Protein AF-A0A8C0F1R7-F1 (afdb_monomer_lite)

Foldseek 3Di:
DPDDPPVLPLQAQEEAQECPEDPVLEDPPADCSPLNHQYYEYANYSHPDDVPHYPRPNHNDYHYHDD

Structure (mmCIF, N/CA/C/O backbone):
data_AF-A0A8C0F1R7-F1
#
_entry.id   AF-A0A8C0F1R7-F1
#
loop_
_atom_site.group_PDB
_atom_site.id
_atom_site.type_symbol
_atom_site.label_atom_id
_atom_site.label_alt_id
_atom_site.label_comp_id
_atom_site.label_asym_id
_atom_site.label_entity_id
_atom_site.label_seq_id
_atom_site.pdbx_PDB_ins_code
_atom_site.Cartn_x
_atom_site.Cartn_y
_atom_site.Cartn_z
_atom_site.occupancy
_atom_site.B_iso_or_equiv
_atom_site.auth_seq_id
_atom_site.auth_comp_id
_atom_site.auth_asym_id
_atom_site.auth_atom_id
_atom_site.pdbx_PDB_model_num
ATOM 1 N N . VAL A 1 1 ? -28.031 24.671 -3.619 1.00 40.62 1 VAL A N 1
ATOM 2 C CA . VAL A 1 1 ? -27.420 23.876 -2.530 1.00 40.62 1 VAL A CA 1
ATOM 3 C C . VAL A 1 1 ? -26.655 22.721 -3.163 1.00 40.62 1 VAL A C 1
ATOM 5 O O . VAL A 1 1 ? -27.200 21.638 -3.318 1.00 40.62 1 VAL A O 1
ATOM 8 N N . PHE A 1 2 ? -25.434 22.966 -3.652 1.00 36.44 2 PHE A N 1
ATOM 9 C CA . PHE A 1 2 ? -24.557 21.864 -4.059 1.00 36.44 2 PHE A CA 1
ATOM 10 C C . PHE A 1 2 ? -23.984 21.287 -2.771 1.00 36.44 2 PHE A C 1
ATOM 12 O O . PHE A 1 2 ? -23.107 21.886 -2.158 1.00 36.44 2 PHE A O 1
ATOM 19 N N . GLY A 1 3 ? -24.618 20.204 -2.320 1.00 37.75 3 GLY A N 1
ATOM 20 C CA . GLY A 1 3 ? -24.308 19.516 -1.077 1.00 37.75 3 GLY A CA 1
ATOM 21 C C . GLY A 1 3 ? -22.823 19.211 -0.959 1.00 37.75 3 GLY A C 1
ATOM 22 O O . GLY A 1 3 ? -22.150 18.912 -1.946 1.00 37.75 3 GLY A O 1
ATOM 23 N N . GLU A 1 4 ? -22.342 19.327 0.270 1.00 42.19 4 GLU A N 1
ATOM 24 C CA . GLU A 1 4 ? -20.980 19.071 0.703 1.00 42.19 4 GLU A CA 1
ATOM 25 C C . GLU A 1 4 ? -20.469 17.717 0.187 1.00 42.19 4 GLU A C 1
ATOM 27 O O . GLU A 1 4 ? -20.593 16.687 0.847 1.00 42.19 4 GLU A O 1
ATOM 32 N N . ARG A 1 5 ? -19.835 17.689 -0.988 1.00 44.09 5 ARG A N 1
ATOM 33 C CA . ARG A 1 5 ? -19.005 16.549 -1.384 1.00 44.09 5 ARG A CA 1
ATOM 34 C C . ARG A 1 5 ? -17.668 16.697 -0.675 1.00 44.09 5 ARG A C 1
ATOM 36 O O . ARG A 1 5 ? -16.652 16.987 -1.294 1.00 44.09 5 ARG A O 1
ATOM 43 N N . ARG A 1 6 ? -17.678 16.528 0.652 1.00 45.84 6 ARG A N 1
ATOM 44 C CA . ARG A 1 6 ? -16.473 16.143 1.389 1.00 45.84 6 ARG A CA 1
ATOM 45 C C . ARG A 1 6 ? -16.030 14.841 0.738 1.00 45.84 6 ARG A C 1
ATOM 47 O O . ARG A 1 6 ? -16.684 13.817 0.932 1.00 45.84 6 ARG A O 1
ATOM 54 N N . SER A 1 7 ? -15.012 14.913 -0.112 1.00 46.59 7 SER A N 1
ATOM 55 C CA . SER A 1 7 ? -14.378 13.774 -0.766 1.00 46.59 7 SER A CA 1
ATOM 56 C C . SER A 1 7 ? -13.791 12.875 0.317 1.00 46.59 7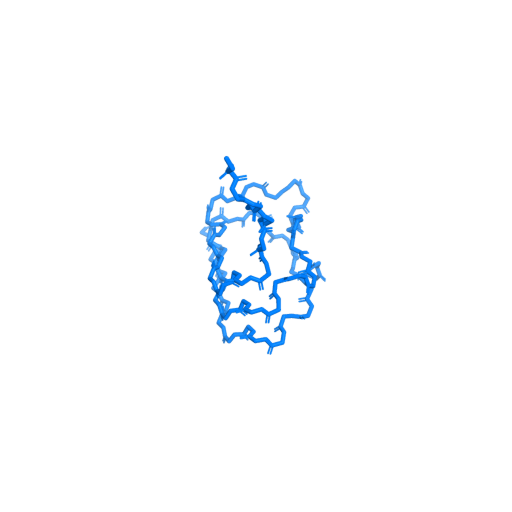 SER A C 1
ATOM 58 O O . SER A 1 7 ? -12.624 12.979 0.681 1.00 46.59 7 SER A O 1
ATOM 60 N N . HIS A 1 8 ? -14.641 12.036 0.898 1.00 46.34 8 HIS A N 1
ATOM 61 C CA . HIS A 1 8 ? -14.279 10.991 1.831 1.00 46.34 8 HIS A CA 1
ATOM 62 C C . HIS A 1 8 ? -13.564 9.903 1.023 1.00 46.34 8 HIS A C 1
ATOM 64 O O . HIS A 1 8 ? -14.130 8.859 0.722 1.00 46.34 8 HIS A O 1
ATOM 70 N N . LEU A 1 9 ? -12.298 10.148 0.669 1.00 52.31 9 LEU A N 1
ATOM 71 C CA . LEU A 1 9 ? -11.377 9.126 0.146 1.00 52.31 9 LEU A CA 1
ATOM 72 C C . LEU A 1 9 ? -11.130 7.995 1.171 1.00 52.31 9 LEU A C 1
ATOM 74 O O . LEU A 1 9 ? -10.418 7.043 0.884 1.00 52.31 9 LEU A O 1
ATOM 78 N N . VAL A 1 10 ? -11.730 8.081 2.362 1.00 54.38 10 VAL A N 1
ATOM 79 C CA . VAL A 1 10 ? -11.629 7.109 3.459 1.00 54.38 10 VAL A CA 1
ATOM 80 C C . VAL A 1 10 ? -12.250 5.738 3.161 1.00 54.38 10 VAL A C 1
ATOM 82 O O . VAL A 1 10 ? -12.003 4.810 3.922 1.00 54.38 10 VAL A O 1
ATOM 85 N N . ASN A 1 11 ? -12.977 5.567 2.049 1.00 66.94 11 ASN A N 1
ATOM 86 C CA . ASN A 1 11 ? -13.618 4.293 1.689 1.00 66.94 11 ASN A CA 1
ATOM 87 C C . ASN A 1 11 ? -13.025 3.659 0.417 1.00 66.94 11 ASN A C 1
ATOM 89 O O . ASN A 1 11 ? -13.745 3.031 -0.357 1.00 66.94 11 ASN A O 1
ATOM 93 N N . VAL A 1 12 ? -11.737 3.863 0.140 1.00 73.44 12 VAL A N 1
ATOM 94 C CA . VAL A 1 12 ? -11.079 3.177 -0.981 1.00 73.44 12 VAL A CA 1
ATOM 95 C C . VAL A 1 12 ? -10.774 1.740 -0.559 1.00 73.44 12 VAL A C 1
ATOM 97 O O . VAL A 1 12 ? -9.912 1.521 0.289 1.00 73.44 12 VAL A O 1
ATOM 100 N N . THR A 1 13 ? -11.483 0.776 -1.147 1.00 82.50 13 THR A N 1
ATOM 101 C CA . THR A 1 13 ? -11.314 -0.666 -0.892 1.00 82.50 13 THR A CA 1
ATOM 102 C C . THR A 1 13 ? -10.356 -1.341 -1.866 1.00 82.50 13 THR A C 1
ATOM 104 O O . THR A 1 13 ? -9.737 -2.351 -1.540 1.00 82.50 13 THR A O 1
ATOM 107 N N . GLU A 1 14 ? -10.185 -0.772 -3.056 1.00 86.38 14 GLU A N 1
ATOM 108 C CA . GLU A 1 14 ? -9.340 -1.325 -4.110 1.00 86.38 14 GLU A CA 1
ATOM 109 C C . GLU A 1 14 ? -8.498 -0.214 -4.736 1.00 86.38 14 GLU A C 1
ATOM 111 O O . GLU A 1 14 ? -9.018 0.831 -5.130 1.00 86.38 14 GLU A O 1
ATOM 116 N N . LEU A 1 15 ? -7.187 -0.438 -4.830 1.00 84.50 15 LEU A N 1
ATOM 117 C CA . LEU A 1 15 ? -6.240 0.512 -5.402 1.00 84.50 15 LEU A CA 1
ATOM 118 C C . LEU A 1 15 ? -5.377 -0.198 -6.441 1.00 84.50 15 LEU A C 1
ATOM 120 O O . LEU A 1 15 ? -4.714 -1.197 -6.158 1.00 84.50 15 LEU A O 1
ATOM 124 N N . VAL A 1 16 ? -5.386 0.332 -7.660 1.00 85.00 16 VAL A N 1
ATOM 125 C CA . VAL A 1 16 ? -4.606 -0.187 -8.786 1.00 85.00 16 VAL A CA 1
ATOM 126 C C . VAL A 1 16 ? -3.637 0.899 -9.229 1.00 85.00 16 VAL A C 1
ATOM 128 O O . VAL A 1 16 ? -4.052 1.969 -9.663 1.00 85.00 16 VAL A O 1
ATOM 131 N N . LEU A 1 17 ? -2.346 0.616 -9.099 1.00 79.50 17 LEU A N 1
ATOM 132 C CA . LEU A 1 17 ? -1.231 1.510 -9.415 1.00 79.50 17 LEU A CA 1
ATOM 133 C C . LEU A 1 17 ? -0.375 0.936 -10.548 1.00 79.50 17 LEU A C 1
ATOM 135 O O . LEU A 1 17 ? 0.838 1.130 -10.587 1.00 79.50 17 LEU A O 1
ATOM 139 N N . ASP A 1 18 ? -0.988 0.184 -11.457 1.00 84.06 18 ASP A N 1
ATOM 140 C CA . ASP A 1 18 ? -0.266 -0.446 -12.555 1.00 84.06 18 ASP A CA 1
ATOM 141 C C . ASP A 1 18 ? 0.334 0.630 -13.491 1.00 84.06 18 ASP A C 1
ATOM 143 O O . ASP A 1 18 ? -0.322 1.621 -13.812 1.00 84.06 18 ASP A O 1
ATOM 147 N N . ASN A 1 19 ? 1.576 0.439 -13.948 1.00 79.88 19 ASN A N 1
ATOM 148 C CA . ASN A 1 19 ? 2.355 1.396 -14.756 1.00 79.88 19 ASN A CA 1
ATOM 149 C C . ASN A 1 19 ? 2.640 2.745 -14.068 1.00 79.88 19 ASN A C 1
ATOM 151 O O . ASN A 1 19 ? 2.959 3.735 -14.733 1.00 79.88 19 ASN A O 1
ATOM 155 N N . CYS A 1 20 ? 2.512 2.818 -12.743 1.00 72.69 20 CYS A N 1
ATOM 156 C CA . CYS A 1 20 ? 2.836 4.028 -12.003 1.00 72.69 20 CYS A CA 1
ATOM 157 C C . CYS A 1 20 ? 4.361 4.229 -11.928 1.00 72.69 20 CYS A C 1
ATOM 159 O O . CYS A 1 20 ? 5.109 3.325 -11.549 1.00 72.69 20 CYS A O 1
ATOM 161 N N . ARG A 1 21 ? 4.829 5.435 -12.277 1.00 68.50 21 ARG A N 1
ATOM 162 C CA . ARG A 1 21 ? 6.238 5.820 -12.124 1.00 68.50 21 ARG A CA 1
ATOM 163 C C . ARG A 1 21 ? 6.487 6.338 -10.713 1.00 68.50 21 ARG A C 1
ATOM 165 O O . ARG A 1 21 ? 6.163 7.478 -10.394 1.00 68.50 21 ARG A O 1
ATOM 172 N N . SER A 1 22 ? 7.089 5.490 -9.892 1.00 70.62 22 SER A N 1
ATOM 173 C CA . SER A 1 22 ? 7.630 5.854 -8.585 1.00 70.62 22 SER A CA 1
ATOM 174 C C . SER A 1 22 ? 8.960 6.589 -8.750 1.00 70.62 22 SER 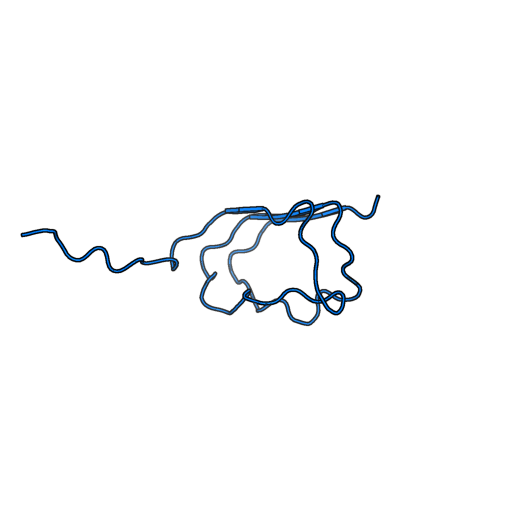A C 1
ATOM 176 O O . SER A 1 22 ? 9.913 6.001 -9.246 1.00 70.62 22 SER A O 1
ATOM 178 N N . SER A 1 23 ? 9.052 7.848 -8.306 1.00 69.12 23 SER A N 1
ATOM 179 C CA . SER A 1 23 ? 10.254 8.688 -8.489 1.00 69.12 23 SER A CA 1
ATOM 180 C C . SER A 1 23 ? 11.535 8.065 -7.913 1.00 69.12 23 SER A C 1
ATOM 182 O O . SER A 1 23 ? 12.601 8.173 -8.510 1.00 69.12 23 SER A O 1
ATOM 184 N N . ASN A 1 24 ? 11.434 7.382 -6.770 1.00 72.00 24 ASN A N 1
ATOM 185 C CA . ASN A 1 24 ? 12.589 6.822 -6.056 1.00 72.00 24 ASN A CA 1
ATOM 186 C C . ASN A 1 24 ? 12.481 5.298 -5.872 1.00 72.00 24 ASN A C 1
ATOM 188 O O . ASN A 1 24 ? 13.124 4.714 -5.001 1.00 72.00 24 ASN A O 1
ATOM 192 N N . GLY A 1 25 ? 11.613 4.651 -6.655 1.00 71.50 25 GLY A N 1
ATOM 193 C CA . GLY A 1 25 ? 11.211 3.266 -6.414 1.00 71.50 25 GLY A CA 1
ATOM 194 C C . GLY A 1 25 ? 10.441 3.066 -5.107 1.00 71.50 25 GLY A C 1
ATOM 195 O O . GLY A 1 25 ? 10.371 1.959 -4.575 1.00 71.50 25 GLY A O 1
ATOM 196 N N . GLU A 1 26 ? 9.818 4.137 -4.621 1.00 74.06 26 GLU A N 1
ATOM 197 C CA . GLU A 1 26 ? 8.927 4.137 -3.470 1.00 74.06 26 GLU A CA 1
ATOM 198 C C . GLU A 1 26 ? 7.543 4.657 -3.869 1.00 74.06 26 GLU A C 1
ATOM 200 O O . GLU A 1 26 ? 7.395 5.431 -4.820 1.00 74.06 26 GLU A O 1
ATOM 205 N N . ILE A 1 27 ? 6.514 4.228 -3.143 1.00 74.56 27 ILE A N 1
ATOM 206 C CA . ILE A 1 27 ? 5.149 4.703 -3.360 1.00 74.56 27 ILE A CA 1
ATOM 207 C C . ILE A 1 27 ? 4.950 5.986 -2.559 1.00 74.56 27 ILE A C 1
ATOM 209 O O . ILE A 1 27 ? 5.111 5.990 -1.339 1.00 74.56 27 ILE A O 1
ATOM 213 N N . GLU A 1 28 ? 4.567 7.062 -3.237 1.00 72.31 28 GLU A N 1
ATOM 214 C CA . GLU A 1 28 ? 4.163 8.315 -2.604 1.00 72.31 28 GLU A CA 1
ATOM 215 C C . GLU A 1 28 ? 2.636 8.440 -2.616 1.00 72.31 28 GLU A C 1
ATOM 217 O O . GLU A 1 28 ? 1.966 8.008 -3.552 1.00 72.31 28 GLU A O 1
ATOM 222 N N . GLY A 1 29 ? 2.068 9.014 -1.554 1.00 70.25 29 GLY A N 1
ATOM 223 C CA . GLY A 1 29 ? 0.623 9.247 -1.438 1.00 70.25 29 GLY A CA 1
ATOM 224 C C . GLY A 1 29 ? -0.181 8.113 -0.793 1.00 70.25 29 GLY A C 1
ATOM 225 O O . GLY A 1 29 ? -1.333 8.340 -0.431 1.00 70.25 29 GLY A O 1
ATOM 226 N N . LEU A 1 30 ? 0.416 6.939 -0.563 1.00 75.50 30 LEU A N 1
ATOM 227 C CA . LEU A 1 30 ? -0.172 5.889 0.276 1.00 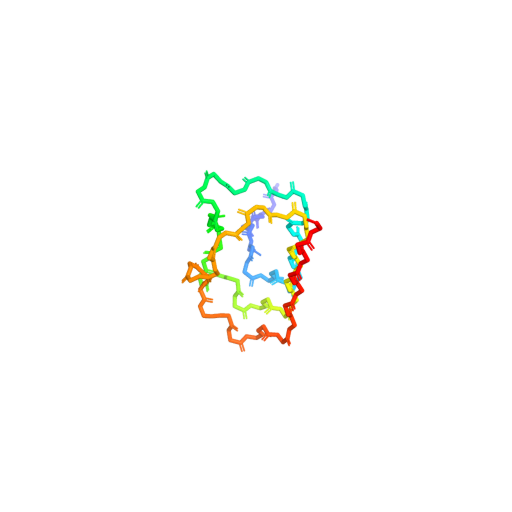75.50 30 LEU A CA 1
ATOM 228 C C . LEU A 1 30 ? 0.098 6.208 1.752 1.00 75.50 30 LEU A C 1
ATOM 230 O O . LEU A 1 30 ? 1.241 6.316 2.179 1.00 75.50 30 LEU A O 1
ATOM 234 N N . ASN A 1 31 ? -0.968 6.397 2.525 1.00 74.12 31 ASN A N 1
ATOM 235 C CA . ASN A 1 31 ? -0.921 6.734 3.949 1.00 74.12 31 ASN A CA 1
ATOM 236 C C . ASN A 1 31 ? -1.975 5.934 4.737 1.00 74.12 31 ASN A C 1
ATOM 238 O O . ASN A 1 31 ? -2.792 5.218 4.159 1.00 74.12 31 ASN A O 1
ATOM 242 N N . ASP A 1 32 ? -1.996 6.049 6.062 1.00 76.00 32 ASP A N 1
ATOM 243 C CA . ASP A 1 32 ? -2.941 5.302 6.907 1.00 76.00 32 ASP A CA 1
ATOM 244 C C . ASP A 1 32 ? -4.414 5.735 6.737 1.00 76.00 32 ASP A C 1
ATOM 246 O O . ASP A 1 32 ? -5.277 5.280 7.486 1.00 76.00 32 ASP A O 1
ATOM 250 N N . SER A 1 33 ? -4.737 6.611 5.774 1.00 76.75 33 SER A N 1
ATOM 251 C CA . SER A 1 33 ? -6.127 6.938 5.417 1.00 76.75 33 SER A CA 1
ATOM 252 C C . SER A 1 33 ? -6.803 5.813 4.634 1.00 76.75 33 SER A C 1
ATOM 254 O O . SER A 1 33 ? -8.027 5.722 4.637 1.00 76.75 33 SER A O 1
ATOM 256 N N . PHE A 1 34 ? -6.027 4.925 4.008 1.00 76.44 34 PHE A N 1
ATOM 257 C CA . PHE A 1 34 ? -6.517 3.787 3.225 1.00 76.44 34 PHE A CA 1
ATOM 258 C C . PHE A 1 34 ? -6.903 2.587 4.115 1.00 76.44 34 PHE A C 1
ATOM 260 O O . PHE A 1 34 ? -6.604 1.438 3.808 1.00 76.44 34 PHE A O 1
ATOM 267 N N . LYS A 1 35 ? -7.570 2.827 5.251 1.00 76.56 35 LYS A N 1
ATOM 268 C CA . LYS A 1 35 ? -7.887 1.778 6.245 1.00 76.56 35 LYS A CA 1
ATOM 269 C C . LYS A 1 35 ? -8.826 0.696 5.720 1.00 76.56 35 LYS A C 1
ATOM 271 O O . LYS A 1 35 ? -8.777 -0.431 6.202 1.00 76.56 35 LYS A O 1
ATOM 276 N N . GLU A 1 36 ? -9.658 1.054 4.748 1.00 83.56 36 GLU A N 1
ATOM 277 C CA . GLU A 1 36 ? -10.618 0.166 4.093 1.00 83.56 36 GLU A CA 1
ATOM 278 C C . GLU A 1 36 ? -10.023 -0.601 2.910 1.00 83.56 36 GLU A C 1
ATOM 280 O O . GLU A 1 36 ? -10.723 -1.406 2.308 1.00 83.56 36 GLU A O 1
ATOM 285 N N . LEU A 1 37 ? -8.741 -0.391 2.585 1.00 84.56 37 LEU A N 1
ATOM 286 C CA . LEU A 1 37 ? -8.116 -1.006 1.424 1.00 84.56 37 LEU A CA 1
ATOM 287 C C . LEU A 1 37 ? -7.953 -2.51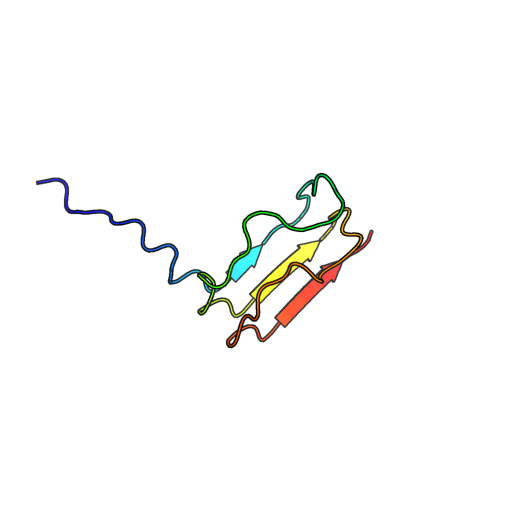0 1.628 1.00 84.56 37 LEU A C 1
ATOM 289 O O . LEU A 1 37 ? -7.191 -2.942 2.486 1.00 84.56 37 LEU A O 1
ATOM 293 N N . GLU A 1 38 ? -8.634 -3.298 0.805 1.00 88.06 38 GLU A N 1
ATOM 294 C CA . GLU A 1 38 ? -8.582 -4.759 0.792 1.00 88.06 38 GLU A CA 1
ATOM 295 C C . GLU A 1 38 ? -7.663 -5.293 -0.309 1.00 88.06 38 GLU A C 1
ATOM 297 O O . GLU A 1 38 ? -7.012 -6.331 -0.129 1.00 88.06 38 GLU A O 1
ATOM 302 N N . PHE A 1 39 ? -7.587 -4.572 -1.432 1.00 86.81 39 PHE A N 1
ATOM 303 C CA . PHE A 1 39 ? -6.830 -4.971 -2.611 1.00 86.81 39 PHE A CA 1
ATOM 304 C C . PHE A 1 39 ? -5.883 -3.869 -3.092 1.00 86.81 39 PHE A C 1
ATOM 306 O O . PHE A 1 39 ? -6.295 -2.734 -3.326 1.00 86.81 39 PHE A O 1
ATOM 313 N N . LEU A 1 40 ? -4.617 -4.236 -3.302 1.00 85.31 40 LEU A N 1
ATOM 314 C CA . LEU A 1 40 ? -3.591 -3.374 -3.884 1.00 85.31 40 LEU A CA 1
ATOM 315 C C . LEU A 1 40 ? -2.910 -4.083 -5.061 1.00 85.31 40 LEU A C 1
ATOM 317 O O . LEU A 1 40 ? -2.313 -5.147 -4.883 1.00 85.31 40 LEU A O 1
ATOM 321 N N . SER A 1 41 ? -2.958 -3.487 -6.253 1.00 85.06 41 SER A N 1
ATOM 322 C CA . SER A 1 41 ? -2.205 -3.946 -7.429 1.00 85.06 41 SER A CA 1
ATOM 323 C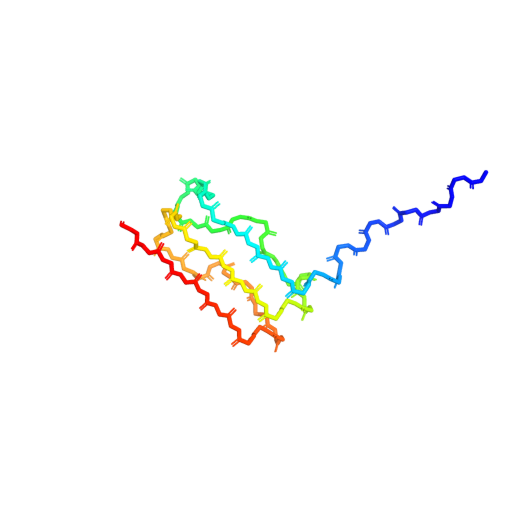 C . SER A 1 41 ? -1.151 -2.933 -7.827 1.00 85.06 41 SER A C 1
ATOM 325 O O . SER A 1 41 ? -1.428 -1.743 -7.933 1.00 85.06 41 SER A O 1
ATOM 327 N N . MET A 1 42 ? 0.054 -3.432 -8.057 1.00 79.31 42 MET A N 1
ATOM 328 C CA . MET A 1 42 ? 1.232 -2.674 -8.443 1.00 79.31 42 MET A CA 1
ATOM 329 C C . MET A 1 42 ? 1.998 -3.489 -9.486 1.00 79.31 42 MET A C 1
ATOM 331 O O . MET A 1 42 ? 2.963 -4.193 -9.177 1.00 79.31 42 MET A O 1
ATOM 335 N N . ALA A 1 43 ? 1.508 -3.479 -10.722 1.00 82.75 43 ALA A N 1
ATOM 336 C CA . ALA A 1 43 ? 2.159 -4.129 -11.853 1.00 82.75 43 ALA A CA 1
ATOM 337 C C . ALA A 1 43 ? 2.952 -3.125 -12.689 1.00 82.75 43 ALA A C 1
ATOM 339 O O . ALA A 1 43 ? 2.509 -1.997 -12.884 1.00 82.75 43 ALA A O 1
ATOM 340 N N . ASN A 1 44 ? 4.099 -3.543 -13.227 1.00 79.31 44 ASN A N 1
ATOM 341 C CA . ASN A 1 44 ? 4.933 -2.692 -14.080 1.00 79.31 44 ASN A CA 1
ATOM 342 C C . ASN A 1 44 ? 5.328 -1.364 -13.398 1.00 79.31 44 ASN A C 1
ATOM 344 O O . ASN A 1 44 ? 5.332 -0.301 -14.016 1.00 79.31 44 ASN A O 1
ATOM 348 N N . VAL A 1 45 ? 5.592 -1.427 -12.091 1.00 77.94 45 VAL A N 1
ATOM 349 C CA . VAL A 1 45 ? 6.096 -0.299 -11.302 1.00 77.94 45 VAL A CA 1
ATOM 350 C C . VAL A 1 45 ? 7.562 -0.539 -10.963 1.00 77.94 45 VAL A C 1
ATOM 352 O O . VAL A 1 45 ? 7.946 -1.643 -10.570 1.00 77.94 45 VAL A O 1
ATOM 355 N N . GLU A 1 46 ? 8.387 0.499 -11.070 1.00 75.62 46 GLU A N 1
ATOM 356 C CA . GLU A 1 46 ? 9.820 0.446 -10.746 1.00 75.62 46 GLU A CA 1
ATOM 357 C C . GLU A 1 46 ? 10.062 0.525 -9.225 1.00 75.62 46 GLU A C 1
ATOM 359 O O . GLU A 1 46 ? 10.900 1.283 -8.749 1.00 75.62 46 GLU A O 1
ATOM 364 N N . LEU A 1 47 ? 9.305 -0.241 -8.428 1.00 71.94 47 LEU A N 1
ATOM 365 C CA . LEU A 1 47 ? 9.438 -0.239 -6.970 1.00 71.94 47 LEU A CA 1
ATOM 366 C C . LEU A 1 47 ? 10.684 -1.008 -6.516 1.00 71.94 47 LEU A C 1
ATOM 368 O O . LEU A 1 47 ? 10.827 -2.223 -6.723 1.00 71.94 47 LEU A O 1
ATOM 372 N N . THR A 1 48 ? 11.559 -0.295 -5.817 1.00 73.19 48 THR A N 1
ATOM 373 C CA . THR A 1 48 ? 12.724 -0.835 -5.117 1.00 73.19 48 THR A CA 1
ATOM 374 C C . THR A 1 48 ? 12.345 -1.305 -3.715 1.00 73.19 48 THR A C 1
ATOM 376 O O . THR A 1 48 ? 12.877 -2.320 -3.266 1.00 73.19 48 THR A O 1
ATOM 379 N N . SER A 1 49 ? 11.385 -0.642 -3.053 1.00 67.50 49 SER A N 1
ATOM 380 C CA . SER A 1 49 ? 10.952 -0.988 -1.697 1.00 67.50 49 SER A CA 1
ATOM 381 C C . SER A 1 49 ? 9.465 -0.724 -1.436 1.00 67.50 49 SER A C 1
ATOM 383 O O . SER A 1 49 ? 8.903 0.288 -1.845 1.00 67.50 49 SER A O 1
ATOM 385 N N . LEU A 1 50 ? 8.841 -1.632 -0.681 1.00 70.56 50 LEU A N 1
ATOM 386 C CA . LEU A 1 50 ? 7.479 -1.499 -0.143 1.00 70.56 50 LEU A CA 1
ATOM 387 C C . LEU A 1 50 ? 7.471 -0.959 1.296 1.00 70.56 50 LEU A C 1
ATOM 389 O O . LEU A 1 50 ? 6.419 -0.902 1.919 1.00 70.56 50 LEU A O 1
ATOM 393 N N . ALA A 1 51 ? 8.626 -0.564 1.842 1.00 67.50 51 ALA A N 1
ATOM 394 C CA . ALA A 1 51 ? 8.756 -0.150 3.242 1.00 67.50 51 ALA A CA 1
ATOM 395 C C . ALA A 1 51 ? 7.965 1.122 3.597 1.00 67.50 51 ALA A C 1
ATOM 397 O O . ALA A 1 51 ? 7.612 1.312 4.756 1.00 67.50 51 ALA A O 1
ATOM 398 N N . LYS A 1 52 ? 7.667 1.978 2.611 1.00 70.56 52 LYS A N 1
ATOM 399 C CA . LYS A 1 52 ? 6.794 3.149 2.788 1.00 70.56 52 LYS A CA 1
ATOM 400 C C . LYS A 1 52 ? 5.302 2.818 2.734 1.00 70.56 52 LYS A C 1
ATOM 402 O O . LYS A 1 52 ? 4.491 3.733 2.853 1.00 70.56 52 LYS A O 1
ATOM 407 N N . LEU A 1 53 ? 4.919 1.549 2.555 1.00 73.25 53 LEU A N 1
ATOM 408 C CA . LEU A 1 53 ? 3.513 1.192 2.681 1.00 73.25 53 LEU A CA 1
ATOM 409 C C . LEU A 1 53 ? 3.067 1.370 4.139 1.00 73.25 53 LEU A C 1
ATOM 411 O O . LEU A 1 53 ? 3.674 0.785 5.038 1.00 73.25 53 LEU A O 1
ATOM 415 N N . PRO A 1 54 ? 2.001 2.151 4.379 1.00 74.94 54 PRO A N 1
ATOM 416 C CA . PRO A 1 54 ? 1.384 2.260 5.692 1.00 74.94 54 PRO A CA 1
ATOM 417 C C . PRO A 1 54 ? 0.831 0.903 6.141 1.00 74.94 54 PRO A C 1
ATOM 419 O O . PRO A 1 54 ? 0.661 -0.028 5.346 1.00 74.94 54 PRO A O 1
ATOM 422 N N . THR A 1 55 ? 0.501 0.788 7.426 1.00 74.94 55 THR A N 1
ATOM 423 C CA . THR A 1 55 ? -0.079 -0.455 7.944 1.00 74.94 55 THR A CA 1
ATOM 424 C C . THR A 1 55 ? -1.560 -0.505 7.587 1.00 74.94 55 THR A C 1
ATOM 426 O O . THR A 1 55 ? -2.411 0.073 8.260 1.00 74.94 55 THR A O 1
ATOM 429 N N . LEU A 1 56 ? -1.880 -1.206 6.504 1.00 82.25 56 LEU A N 1
ATOM 430 C CA . LEU A 1 56 ? -3.243 -1.338 6.003 1.00 82.25 56 LEU A CA 1
ATOM 431 C C . LEU A 1 56 ? -3.924 -2.544 6.664 1.00 82.25 56 LEU A C 1
ATOM 433 O O . LEU A 1 56 ? -3.773 -3.680 6.224 1.00 82.25 56 LEU A O 1
ATOM 437 N N . SER A 1 57 ? -4.666 -2.306 7.749 1.00 80.88 57 SER A N 1
ATOM 438 C CA . SER A 1 57 ? -5.237 -3.378 8.585 1.00 80.88 57 SER A CA 1
ATOM 439 C C . SER A 1 57 ? -6.243 -4.282 7.864 1.00 80.88 57 SER A C 1
ATOM 441 O O . SER A 1 57 ? -6.412 -5.432 8.263 1.00 80.88 57 SER A O 1
ATOM 443 N N . LYS A 1 58 ? -6.919 -3.782 6.822 1.00 84.38 58 LYS A N 1
ATOM 444 C CA . LYS A 1 58 ? -7.877 -4.556 6.017 1.00 84.38 58 LYS A CA 1
ATOM 445 C C . LYS A 1 58 ? -7.286 -5.110 4.726 1.00 84.38 58 LYS A C 1
ATOM 447 O O . LYS A 1 58 ? -7.988 -5.808 4.000 1.00 84.38 58 LYS A O 1
ATOM 452 N N . LEU A 1 59 ? -6.007 -4.862 4.452 1.00 84.19 59 LEU A N 1
ATOM 453 C CA . LEU A 1 59 ? -5.378 -5.300 3.215 1.00 84.19 59 LEU A CA 1
ATOM 454 C C . LEU A 1 59 ? -5.215 -6.811 3.222 1.00 84.19 59 LEU A C 1
ATOM 456 O O . LEU A 1 59 ? -4.435 -7.373 3.987 1.00 84.19 59 LEU A O 1
ATOM 460 N N . ARG A 1 60 ? -5.961 -7.477 2.346 1.00 86.12 60 ARG A N 1
ATOM 461 C CA . ARG A 1 60 ? -5.962 -8.938 2.242 1.00 86.12 60 ARG A CA 1
ATOM 462 C C . ARG A 1 60 ? -5.114 -9.430 1.090 1.00 86.12 60 ARG A C 1
ATOM 464 O O . ARG A 1 60 ? -4.639 -10.564 1.127 1.00 86.12 60 ARG A O 1
ATOM 471 N N . LYS A 1 61 ? -4.955 -8.619 0.043 1.00 86.19 61 LYS A N 1
ATOM 472 C CA . LYS A 1 61 ? -4.288 -9.056 -1.178 1.00 86.19 61 LYS A CA 1
ATOM 473 C C . LYS A 1 61 ? -3.450 -7.943 -1.780 1.00 86.19 61 LYS A C 1
ATOM 475 O O . LYS A 1 61 ? -3.944 -6.867 -2.098 1.00 86.19 61 LYS A O 1
ATOM 480 N N . VAL A 1 62 ? -2.176 -8.261 -1.971 1.00 82.44 62 VAL A N 1
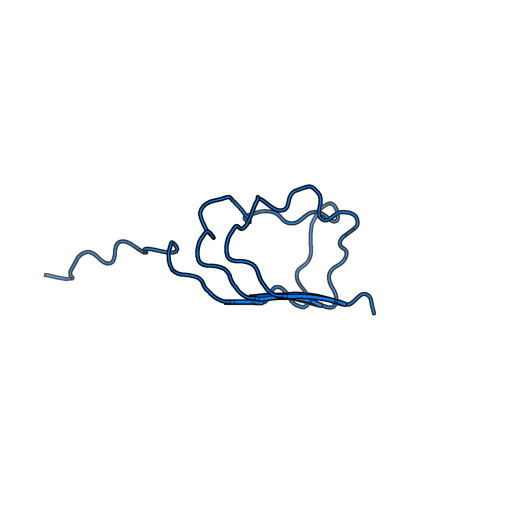ATOM 481 C CA . VAL A 1 62 ? -1.215 -7.408 -2.658 1.00 82.44 62 VAL A CA 1
ATOM 482 C C . VAL A 1 62 ? -0.704 -8.165 -3.864 1.00 82.44 62 VAL A C 1
ATOM 484 O O . VAL A 1 62 ? -0.252 -9.304 -3.747 1.00 82.44 62 VAL A O 1
ATOM 487 N N . ARG A 1 63 ? -0.787 -7.537 -5.031 1.00 81.75 63 ARG A N 1
ATOM 488 C CA . ARG A 1 63 ? -0.178 -8.038 -6.255 1.00 81.75 63 ARG A CA 1
ATOM 489 C C . ARG A 1 63 ? 0.950 -7.104 -6.646 1.00 81.75 63 ARG A C 1
ATOM 491 O O . ARG A 1 63 ? 0.711 -5.933 -6.919 1.00 81.75 63 ARG A O 1
ATOM 498 N N . VAL A 1 64 ? 2.157 -7.648 -6.709 1.00 78.50 64 VAL A N 1
ATOM 499 C CA . VAL A 1 64 ? 3.336 -6.952 -7.221 1.00 78.50 64 VAL A CA 1
ATOM 500 C C . VAL A 1 64 ? 3.807 -7.726 -8.437 1.00 78.50 64 VAL A C 1
ATOM 502 O O . VAL A 1 64 ? 4.062 -8.925 -8.328 1.00 78.50 64 VAL A O 1
ATOM 505 N N . ALA A 1 65 ? 3.882 -7.074 -9.592 1.00 74.94 65 ALA A N 1
ATOM 506 C CA . ALA A 1 65 ? 4.420 -7.690 -10.799 1.00 74.94 65 ALA A CA 1
ATOM 507 C C . ALA A 1 65 ? 5.596 -6.854 -11.304 1.00 74.94 65 ALA A C 1
ATOM 509 O O . ALA A 1 65 ? 5.413 -5.721 -11.751 1.00 74.94 65 ALA A O 1
ATOM 510 N N . ARG A 1 66 ? 6.796 -7.432 -11.209 1.00 63.81 66 ARG A N 1
ATOM 511 C CA . ARG A 1 66 ? 7.978 -6.986 -11.951 1.00 63.81 66 ARG A CA 1
ATOM 512 C C . ARG A 1 66 ? 7.932 -7.702 -13.298 1.00 63.81 66 ARG A C 1
ATOM 514 O O . ARG A 1 66 ? 7.867 -8.931 -13.300 1.00 63.81 66 ARG A O 1
ATOM 521 N N . VAL A 1 67 ? 7.859 -6.947 -14.389 1.00 58.50 67 VAL A N 1
ATOM 522 C CA . VAL A 1 67 ? 8.007 -7.489 -15.750 1.00 58.50 67 VAL A CA 1
ATOM 523 C C . VAL A 1 67 ? 9.463 -7.424 -16.175 1.00 58.50 67 VAL A C 1
ATOM 525 O O . VAL A 1 67 ? 10.175 -6.533 -15.656 1.00 58.50 67 VAL A O 1
#

InterPro domains:
  IPR032675 Leucine-rich repeat domain superfamily [G3DSA:3.80.10.10] (3-66)
  IPR045081 Acidic leucine-rich nuclear phosphoprotein 32 [PTHR11375] (11-63)

Organism: Bubo bubo (NCBI:txid30461)

pLDDT: mean 72.18, std 13.21, range [36.44, 88.06]

Secondary structure (DSSP, 8-state):
--------GGG--EEE-TT---TTSS--S--TT-TT--EEEEES---S--TT----TT--EEEEE--

Radius of gyration: 13.57 Å; chains: 1; bounding box: 40×33×24 Å

Sequence (67 aa):
VFGERRSHLVNVTELVLDNCRSSNGEIEGLNDSFKELEFLSMANVELTSLAKLPTLSKLRKVRVARV